Protein AF-A0A658NKF5-F1 (afdb_monomer_lite)

Structure (mmCIF, N/CA/C/O backbone):
data_AF-A0A658NKF5-F1
#
_entry.id   AF-A0A658NKF5-F1
#
loop_
_atom_site.group_PDB
_atom_site.id
_atom_site.type_symbol
_atom_site.label_atom_id
_atom_site.label_alt_id
_atom_site.label_comp_id
_atom_site.label_asym_id
_atom_site.label_entity_id
_atom_site.label_seq_id
_atom_site.pdbx_PDB_ins_code
_atom_site.Cartn_x
_atom_site.Cartn_y
_atom_site.Cartn_z
_atom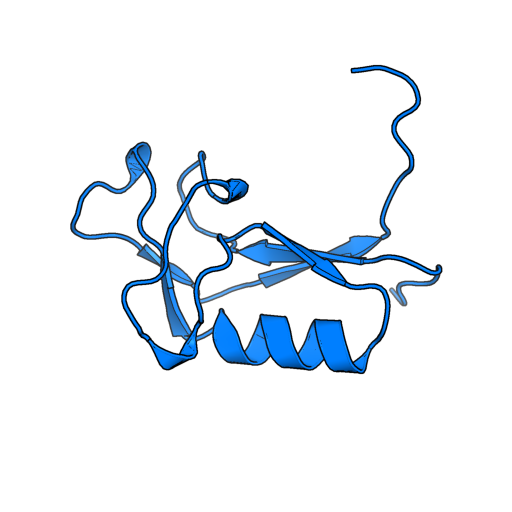_site.occupancy
_atom_site.B_iso_or_equiv
_atom_site.auth_seq_id
_atom_site.auth_comp_id
_atom_site.auth_asym_id
_atom_site.auth_atom_id
_atom_site.pdbx_PDB_model_num
ATOM 1 N N . LYS A 1 1 ? -2.929 -5.879 -19.723 1.00 66.00 1 LYS A N 1
ATOM 2 C CA . LYS A 1 1 ? -1.558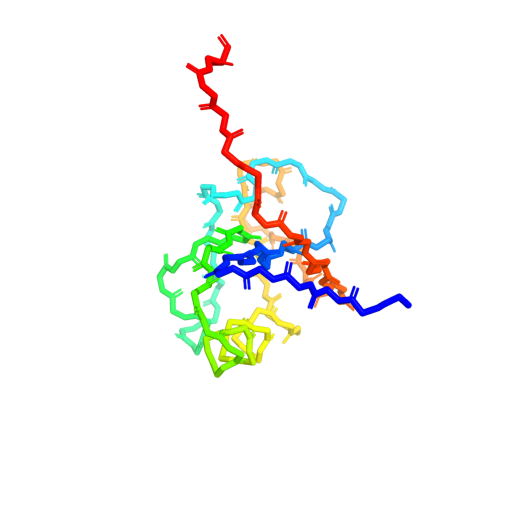 -5.368 -19.952 1.00 66.00 1 LYS A CA 1
ATOM 3 C C . LYS A 1 1 ? -0.650 -6.086 -18.971 1.00 66.00 1 LYS A C 1
ATOM 5 O O . LYS A 1 1 ? -1.027 -6.158 -17.808 1.00 66.00 1 LYS A O 1
ATOM 10 N N . GLU A 1 2 ? 0.461 -6.644 -19.435 1.00 79.81 2 GLU A N 1
ATOM 11 C CA . GLU A 1 2 ? 1.497 -7.201 -18.561 1.00 79.81 2 GLU A CA 1
ATOM 12 C C . GLU A 1 2 ? 2.456 -6.083 -18.143 1.00 79.81 2 GLU A C 1
ATOM 14 O O . GLU A 1 2 ? 2.724 -5.170 -18.928 1.00 79.81 2 GLU A O 1
ATOM 19 N N . LEU A 1 3 ? 2.892 -6.125 -16.886 1.00 81.44 3 LEU A N 1
ATOM 20 C CA . LEU A 1 3 ? 3.863 -5.198 -16.309 1.00 81.44 3 LEU A CA 1
ATOM 21 C C . LEU A 1 3 ? 5.223 -5.891 -16.318 1.00 81.44 3 LEU A C 1
ATOM 23 O O . LEU A 1 3 ? 5.332 -7.035 -15.877 1.00 81.44 3 LEU A O 1
ATOM 27 N N . GLY A 1 4 ? 6.236 -5.215 -16.843 1.00 76.69 4 GLY A N 1
ATOM 28 C CA . GLY A 1 4 ? 7.590 -5.740 -16.984 1.00 76.69 4 GLY A CA 1
ATOM 29 C C . GLY A 1 4 ? 8.594 -4.765 -16.387 1.00 76.69 4 GLY A C 1
ATOM 30 O O . GLY A 1 4 ? 8.326 -3.574 -16.296 1.00 76.69 4 GLY A O 1
ATOM 31 N N . GLY A 1 5 ? 9.760 -5.263 -15.993 1.00 81.25 5 GLY A N 1
ATOM 32 C CA . GLY A 1 5 ? 10.810 -4.442 -15.390 1.00 81.25 5 GLY A CA 1
ATOM 33 C C . GLY A 1 5 ? 11.250 -4.966 -14.024 1.00 81.25 5 GLY A C 1
ATOM 34 O O . GLY A 1 5 ? 10.664 -5.914 -13.512 1.00 81.25 5 GLY A O 1
ATOM 35 N N . PRO A 1 6 ? 12.318 -4.397 -13.445 1.00 88.56 6 PRO A N 1
ATOM 36 C CA . PRO A 1 6 ? 12.912 -4.899 -12.205 1.00 88.56 6 PRO A CA 1
ATOM 37 C C . PRO A 1 6 ? 12.238 -4.354 -10.935 1.00 88.56 6 PRO A C 1
ATOM 39 O O . PRO A 1 6 ? 12.620 -4.730 -9.829 1.00 88.56 6 PRO A O 1
ATOM 42 N N . LEU A 1 7 ? 11.291 -3.424 -11.075 1.00 93.56 7 LEU A N 1
ATOM 43 C CA . LEU A 1 7 ? 10.704 -2.675 -9.973 1.00 93.56 7 LEU A CA 1
ATOM 44 C C . LEU A 1 7 ? 9.227 -2.407 -10.246 1.00 93.56 7 LEU A C 1
ATOM 46 O O . LEU A 1 7 ? 8.857 -1.963 -11.330 1.00 93.56 7 LEU A O 1
ATOM 50 N N . TRP A 1 8 ? 8.404 -2.596 -9.222 1.00 95.81 8 TRP A N 1
ATOM 51 C CA . TRP A 1 8 ? 6.986 -2.271 -9.215 1.00 95.81 8 TRP A CA 1
ATOM 52 C C . TRP A 1 8 ? 6.630 -1.430 -8.000 1.00 95.81 8 TRP A C 1
ATOM 54 O O . TRP A 1 8 ? 7.274 -1.495 -6.950 1.00 95.81 8 TRP A O 1
ATOM 64 N N . VAL A 1 9 ? 5.547 -0.671 -8.120 1.00 97.00 9 VAL A N 1
ATOM 65 C CA . VAL A 1 9 ? 4.975 0.096 -7.017 1.00 97.00 9 VAL A CA 1
ATOM 66 C C . VAL A 1 9 ? 3.573 -0.418 -6.713 1.00 97.00 9 VAL A C 1
ATOM 68 O O . VAL A 1 9 ? 2.672 -0.303 -7.541 1.00 97.00 9 VAL A O 1
ATOM 71 N N . VAL A 1 10 ? 3.370 -0.944 -5.505 1.00 97.62 10 VAL A N 1
ATOM 72 C CA . VAL A 1 10 ? 2.060 -1.366 -4.988 1.00 97.62 10 VAL A CA 1
ATOM 73 C C . VAL A 1 10 ? 1.434 -0.194 -4.230 1.00 97.62 10 VAL A C 1
ATOM 75 O O . VAL A 1 10 ? 1.970 0.266 -3.219 1.00 97.62 10 VAL A O 1
ATOM 78 N N . LYS A 1 11 ? 0.308 0.323 -4.729 1.00 98.00 11 LYS A N 1
ATOM 79 C CA . LYS A 1 11 ? -0.341 1.555 -4.250 1.00 98.00 11 LYS A CA 1
ATOM 80 C C . LYS A 1 11 ? -1.762 1.281 -3.760 1.00 98.00 11 LYS A C 1
ATOM 82 O O . LYS A 1 11 ? -2.619 0.860 -4.537 1.00 98.00 11 LYS A O 1
ATOM 87 N N . SER A 1 12 ? -2.050 1.611 -2.501 1.00 98.31 12 SER A N 1
ATOM 88 C CA . SER A 1 12 ? -3.414 1.653 -1.967 1.00 98.31 12 SER A CA 1
ATOM 89 C C . SER A 1 12 ? -4.259 2.659 -2.741 1.00 98.31 12 SER A C 1
ATOM 91 O O . SER A 1 12 ? -3.895 3.834 -2.867 1.00 98.31 12 SER A O 1
ATOM 93 N N . GLN A 1 13 ? -5.421 2.223 -3.216 1.00 98.12 13 GLN A N 1
ATOM 94 C CA . GLN A 1 13 ? -6.415 3.115 -3.798 1.00 98.12 13 GLN A CA 1
ATOM 95 C C . GLN A 1 13 ? -7.513 3.385 -2.778 1.00 98.12 13 GLN A C 1
ATOM 97 O O . GLN A 1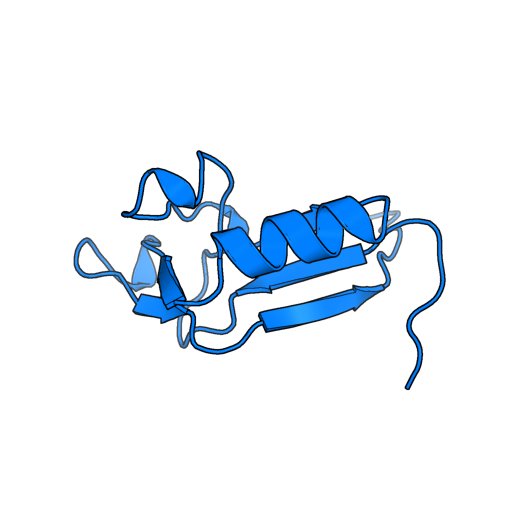 13 ? -8.395 2.564 -2.540 1.00 98.12 13 GLN A O 1
ATOM 102 N N . ILE A 1 14 ? -7.422 4.563 -2.167 1.00 97.38 14 ILE A N 1
ATOM 103 C CA . ILE A 1 14 ? -8.411 5.127 -1.251 1.00 97.38 14 ILE A CA 1
ATOM 104 C C . ILE A 1 14 ? -8.672 6.576 -1.662 1.00 97.38 14 ILE A C 1
ATOM 106 O O . ILE A 1 14 ? -7.809 7.216 -2.265 1.00 97.38 14 ILE A O 1
ATOM 110 N N . HIS A 1 15 ? -9.843 7.111 -1.317 1.00 95.38 15 HIS A N 1
ATOM 111 C CA . HIS A 1 15 ? -10.177 8.515 -1.564 1.00 95.38 15 HIS A CA 1
ATOM 112 C C . HIS A 1 15 ? -9.502 9.436 -0.527 1.00 95.38 15 HIS A C 1
ATOM 114 O O . HIS A 1 15 ? -10.165 10.034 0.316 1.00 95.38 15 HIS A O 1
ATOM 120 N N . ALA A 1 16 ? -8.165 9.450 -0.539 1.00 95.00 16 ALA A N 1
ATOM 121 C CA . ALA A 1 16 ? -7.291 10.303 0.263 1.00 95.00 16 ALA A CA 1
ATOM 122 C C . ALA A 1 16 ? -5.849 10.277 -0.286 1.00 95.00 16 ALA A C 1
ATOM 124 O O . ALA A 1 16 ? -5.376 9.276 -0.831 1.00 95.00 16 ALA A O 1
ATOM 125 N N . GLY A 1 17 ? -5.124 11.375 -0.104 1.00 95.12 17 GLY A N 1
ATOM 126 C CA . GLY A 1 17 ? -3.678 11.495 -0.285 1.00 95.12 17 GLY A CA 1
ATOM 127 C C . GLY A 1 17 ? -2.883 11.122 0.976 1.00 95.12 17 GLY A C 1
ATOM 128 O O . GLY A 1 17 ? -3.405 10.565 1.937 1.00 95.12 17 GLY A O 1
ATOM 129 N N . GLY A 1 18 ? -1.566 11.363 0.959 1.00 96.56 18 GLY A N 1
ATOM 130 C CA . GLY A 1 18 ? -0.673 11.036 2.087 1.00 96.56 18 GLY A CA 1
ATOM 131 C C . GLY A 1 18 ? -0.397 9.537 2.295 1.00 96.56 18 GLY A C 1
ATOM 132 O O . GLY A 1 18 ? 0.180 9.153 3.308 1.00 96.56 18 GLY A O 1
ATOM 133 N N . ARG A 1 19 ? -0.776 8.687 1.334 1.00 97.31 19 ARG A N 1
ATOM 134 C CA . ARG A 1 19 ? -0.733 7.215 1.427 1.00 97.31 19 ARG A CA 1
ATOM 135 C C . ARG A 1 19 ? 0.648 6.646 1.753 1.00 97.31 19 ARG A C 1
ATOM 137 O O . ARG A 1 19 ? 0.738 5.746 2.579 1.00 97.31 19 ARG A O 1
ATOM 144 N N . GLY A 1 20 ? 1.714 7.179 1.149 1.00 96.56 20 GLY A N 1
ATOM 145 C CA . GLY A 1 20 ? 3.081 6.684 1.367 1.00 96.56 20 GLY A CA 1
ATOM 146 C C . GLY A 1 20 ? 3.560 6.823 2.816 1.00 96.56 20 GLY A C 1
ATOM 147 O O . GLY A 1 20 ? 4.244 5.940 3.314 1.00 96.56 20 GLY A O 1
ATOM 148 N N . LYS A 1 21 ? 3.126 7.881 3.514 1.00 97.19 21 LYS A N 1
ATOM 149 C CA . LYS A 1 21 ? 3.414 8.119 4.941 1.00 97.19 21 LYS A CA 1
ATOM 150 C C . LYS A 1 21 ? 2.319 7.582 5.874 1.00 97.19 21 LYS A C 1
ATOM 152 O O . LYS A 1 21 ? 2.385 7.800 7.081 1.00 97.19 21 LYS A O 1
ATOM 157 N N . GLY A 1 22 ? 1.284 6.950 5.320 1.00 97.56 22 GLY A N 1
ATOM 158 C CA . GLY A 1 22 ? 0.203 6.367 6.104 1.00 97.56 22 GLY A CA 1
ATOM 159 C C . GLY A 1 22 ? 0.660 5.140 6.891 1.00 97.56 22 GLY A C 1
ATOM 160 O O . GLY A 1 22 ? 1.717 4.579 6.618 1.00 97.56 22 GLY A O 1
ATOM 161 N N . LYS A 1 23 ? -0.156 4.715 7.854 1.00 98.00 23 LYS A N 1
ATOM 162 C CA . LYS A 1 23 ? 0.054 3.507 8.660 1.00 98.00 23 LYS A CA 1
ATOM 163 C C . LYS A 1 23 ? -1.201 2.651 8.631 1.00 98.00 23 LYS A C 1
ATOM 165 O O . LYS A 1 23 ? -2.306 3.187 8.685 1.00 98.00 23 LYS A O 1
ATOM 170 N N . PHE A 1 24 ? -1.040 1.342 8.533 1.00 98.44 24 PHE A N 1
ATOM 171 C CA . PHE A 1 24 ? -2.167 0.424 8.653 1.00 98.44 24 PHE A CA 1
ATOM 172 C C . PHE A 1 24 ? -2.529 0.210 10.126 1.00 98.44 24 PHE A C 1
ATOM 174 O O . PHE A 1 24 ? -1.668 0.333 10.997 1.00 98.44 24 PHE A O 1
ATOM 181 N N . LYS A 1 25 ? -3.806 -0.065 10.412 1.00 98.06 25 LYS A N 1
ATOM 182 C CA . LYS A 1 25 ? -4.255 -0.389 11.778 1.00 98.06 25 LYS A CA 1
ATOM 183 C C . LYS A 1 25 ? -3.919 -1.826 12.157 1.00 98.06 25 LYS A C 1
ATOM 185 O O . LYS A 1 25 ? -3.634 -2.119 13.312 1.00 98.06 25 LYS A O 1
ATOM 190 N N . GLU A 1 26 ? -4.006 -2.718 11.187 1.00 98.19 26 GLU A N 1
ATOM 191 C CA . GLU A 1 26 ? -3.858 -4.148 11.358 1.00 98.19 26 GLU A CA 1
ATOM 192 C C . GLU A 1 26 ? -2.373 -4.512 11.391 1.00 98.19 26 GLU A C 1
ATOM 194 O O . GLU A 1 26 ? -1.634 -4.238 10.446 1.00 98.19 26 GLU A O 1
ATOM 199 N N . ALA A 1 27 ? -1.934 -5.183 12.459 1.00 96.25 27 ALA A N 1
ATOM 200 C CA . ALA A 1 27 ? -0.537 -5.596 12.614 1.00 96.25 27 ALA A CA 1
ATOM 201 C C . ALA A 1 27 ? -0.063 -6.525 11.480 1.00 96.25 27 ALA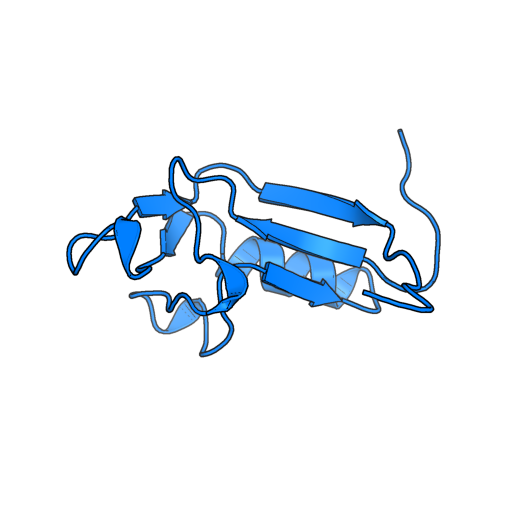 A C 1
ATOM 203 O O . ALA A 1 27 ? 1.105 -6.497 11.097 1.00 96.25 27 ALA A O 1
ATOM 204 N N . SER A 1 28 ? -0.979 -7.302 10.892 1.00 94.62 28 SER A N 1
ATOM 205 C CA . SER A 1 28 ? -0.706 -8.167 9.739 1.00 94.62 28 SER A CA 1
ATOM 206 C C . SER A 1 28 ? -0.249 -7.396 8.499 1.00 94.62 28 SER A C 1
ATOM 208 O O . SER A 1 28 ? 0.414 -7.974 7.642 1.00 94.62 28 SER A O 1
ATOM 210 N N . ALA A 1 29 ? -0.571 -6.103 8.397 1.00 95.56 29 ALA A N 1
ATOM 211 C CA . ALA A 1 29 ? -0.144 -5.263 7.287 1.00 95.56 29 ALA A CA 1
ATOM 212 C C . ALA A 1 29 ? 1.317 -4.784 7.419 1.00 95.56 29 ALA A C 1
ATOM 214 O O . ALA A 1 29 ? 1.885 -4.286 6.440 1.00 95.56 29 ALA A O 1
ATOM 215 N N . GLY A 1 30 ? 1.931 -4.950 8.597 1.00 94.25 30 GLY A N 1
ATOM 216 C CA . GLY A 1 30 ? 3.280 -4.485 8.920 1.00 94.25 30 GLY A CA 1
ATOM 217 C C . GLY A 1 30 ? 3.412 -2.958 9.001 1.00 94.25 30 GLY A C 1
ATOM 218 O O . GLY A 1 30 ? 2.434 -2.217 8.912 1.00 94.25 30 GLY A O 1
ATOM 219 N N . ASP A 1 31 ? 4.651 -2.475 9.122 1.00 94.75 31 ASP A N 1
ATOM 220 C CA . ASP A 1 31 ? 4.940 -1.056 9.408 1.00 94.75 31 ASP A CA 1
ATOM 221 C C . ASP A 1 31 ? 5.023 -0.150 8.168 1.00 94.75 31 ASP A C 1
ATOM 223 O O . ASP A 1 31 ? 5.142 1.073 8.277 1.00 94.75 31 ASP A O 1
ATOM 227 N N . LYS A 1 32 ? 4.984 -0.730 6.962 1.00 96.69 32 LYS A N 1
ATOM 228 C CA . LYS A 1 32 ? 5.104 0.017 5.700 1.00 96.69 32 LYS A CA 1
ATOM 229 C C . LYS A 1 32 ? 3.795 0.740 5.356 1.00 96.69 32 LYS A C 1
ATOM 231 O O . LYS A 1 32 ? 2.705 0.194 5.530 1.00 96.69 32 LYS A O 1
ATOM 236 N N . GLY A 1 33 ? 3.897 1.930 4.765 1.00 97.06 33 GLY A N 1
ATOM 237 C CA . GLY A 1 33 ? 2.735 2.712 4.337 1.00 97.06 33 GLY A CA 1
ATOM 238 C C . GLY A 1 33 ? 1.994 2.154 3.118 1.00 97.06 33 GLY A C 1
ATOM 239 O O . GLY A 1 33 ? 2.281 1.064 2.619 1.00 97.06 33 GLY A O 1
ATOM 240 N N . GLY A 1 34 ? 1.024 2.926 2.622 1.00 97.81 34 GLY A N 1
ATOM 241 C CA . GLY A 1 34 ? 0.136 2.559 1.512 1.00 97.81 34 GLY A CA 1
ATOM 242 C C . GLY A 1 34 ? 0.750 2.669 0.111 1.00 97.81 34 GLY A C 1
ATOM 243 O O . GLY A 1 34 ? 0.029 2.554 -0.876 1.00 97.81 34 GLY A O 1
ATOM 244 N N . VAL A 1 35 ? 2.048 2.954 0.004 1.00 98.06 35 VAL A N 1
ATOM 245 C CA . VAL A 1 35 ? 2.814 2.948 -1.250 1.00 98.06 35 VAL A CA 1
ATOM 246 C C . VAL A 1 35 ? 4.103 2.186 -0.978 1.00 98.06 35 VAL A C 1
ATOM 248 O O . VAL A 1 35 ? 4.866 2.587 -0.100 1.00 98.06 35 VAL A O 1
ATOM 251 N N . ARG A 1 36 ? 4.325 1.076 -1.686 1.00 97.44 36 ARG A N 1
ATOM 252 C CA . ARG A 1 36 ? 5.447 0.162 -1.435 1.00 97.44 36 ARG A CA 1
ATOM 253 C C . ARG A 1 36 ? 6.155 -0.193 -2.735 1.00 97.44 36 ARG A C 1
ATOM 255 O O . ARG A 1 36 ? 5.498 -0.515 -3.719 1.00 97.44 36 ARG A O 1
ATOM 262 N N . LEU A 1 37 ? 7.480 -0.134 -2.712 1.00 96.50 37 LEU A N 1
ATOM 263 C CA . LEU A 1 37 ? 8.356 -0.565 -3.799 1.00 96.50 37 LEU A CA 1
ATOM 264 C C . LEU A 1 37 ? 8.622 -2.063 -3.652 1.00 96.50 37 LEU A C 1
ATOM 266 O O . LEU A 1 37 ? 8.961 -2.492 -2.549 1.00 96.50 37 LEU A O 1
ATOM 270 N N . ALA A 1 38 ? 8.455 -2.819 -4.733 1.00 96.44 38 ALA A N 1
ATOM 271 C CA . ALA A 1 38 ? 8.689 -4.257 -4.805 1.00 96.44 38 ALA A CA 1
ATOM 272 C C . ALA A 1 38 ? 9.628 -4.576 -5.972 1.00 96.44 38 ALA A C 1
ATOM 274 O O . ALA A 1 38 ? 9.380 -4.120 -7.085 1.00 96.44 38 ALA A O 1
ATOM 275 N N . THR A 1 39 ? 10.670 -5.370 -5.744 1.00 95.62 39 THR A N 1
ATOM 276 C CA . THR A 1 39 ? 11.646 -5.771 -6.780 1.00 95.62 39 THR A CA 1
ATOM 277 C C . THR A 1 39 ? 11.465 -7.215 -7.245 1.00 95.62 39 THR A C 1
ATOM 279 O O . THR A 1 39 ? 12.217 -7.720 -8.075 1.00 95.62 39 THR A O 1
ATOM 282 N N . SER A 1 40 ? 10.444 -7.899 -6.730 1.00 95.00 40 SER A N 1
ATOM 283 C CA . SER A 1 40 ? 10.069 -9.244 -7.154 1.00 95.00 40 SER A CA 1
ATOM 284 C C . SER A 1 40 ? 8.556 -9.441 -7.121 1.00 95.00 40 SER A C 1
ATOM 286 O O . SER A 1 40 ? 7.827 -8.761 -6.393 1.00 95.00 40 SER A O 1
ATOM 288 N N . ILE A 1 41 ? 8.075 -10.424 -7.881 1.00 94.19 41 ILE A N 1
ATOM 289 C CA . ILE A 1 41 ? 6.657 -10.806 -7.894 1.00 94.19 41 ILE A CA 1
ATOM 290 C C . ILE A 1 41 ? 6.187 -11.285 -6.514 1.00 94.19 41 ILE A C 1
ATOM 292 O O . ILE A 1 41 ? 5.045 -11.027 -6.130 1.00 94.19 41 ILE A O 1
ATOM 296 N N . ASP A 1 42 ? 7.048 -11.946 -5.742 1.00 96.69 42 ASP A N 1
ATOM 297 C CA . ASP A 1 42 ? 6.689 -12.418 -4.403 1.00 96.69 42 ASP A CA 1
ATOM 298 C C . ASP A 1 42 ? 6.551 -11.264 -3.406 1.00 96.69 42 ASP A C 1
ATOM 300 O O . ASP A 1 42 ? 5.632 -11.271 -2.582 1.00 96.69 42 ASP A O 1
ATOM 304 N N . GLU A 1 43 ? 7.368 -10.214 -3.530 1.00 97.00 43 GLU A N 1
ATOM 305 C CA . GLU A 1 43 ? 7.161 -8.974 -2.779 1.00 97.00 43 GLU A CA 1
ATOM 306 C C . GLU A 1 43 ? 5.856 -8.279 -3.175 1.00 97.00 43 GLU A C 1
ATOM 308 O O . GLU A 1 43 ? 5.106 -7.852 -2.297 1.00 97.00 43 GLU A O 1
ATOM 313 N N . VAL A 1 44 ? 5.533 -8.221 -4.474 1.00 96.88 44 VAL A N 1
ATOM 314 C CA . VAL A 1 44 ? 4.252 -7.672 -4.950 1.00 96.88 44 VAL A CA 1
ATOM 315 C C . VAL A 1 44 ? 3.078 -8.414 -4.309 1.00 96.88 44 VAL A C 1
ATOM 317 O O . VAL A 1 44 ? 2.184 -7.775 -3.751 1.00 96.88 44 VAL A O 1
ATOM 320 N N . LYS A 1 45 ? 3.089 -9.754 -4.333 1.00 97.38 45 LYS A N 1
ATOM 321 C CA . LYS A 1 45 ? 2.051 -10.589 -3.705 1.00 97.38 45 LYS A CA 1
ATOM 322 C C . LYS A 1 45 ? 1.976 -10.362 -2.199 1.00 97.38 45 LYS A C 1
ATOM 324 O O . LYS A 1 45 ? 0.883 -10.194 -1.663 1.00 97.38 45 LYS A O 1
ATOM 329 N N . THR A 1 46 ? 3.127 -10.319 -1.531 1.00 98.06 46 THR A N 1
ATOM 330 C CA . THR A 1 46 ? 3.216 -10.100 -0.083 1.00 98.06 46 THR A CA 1
ATOM 331 C C 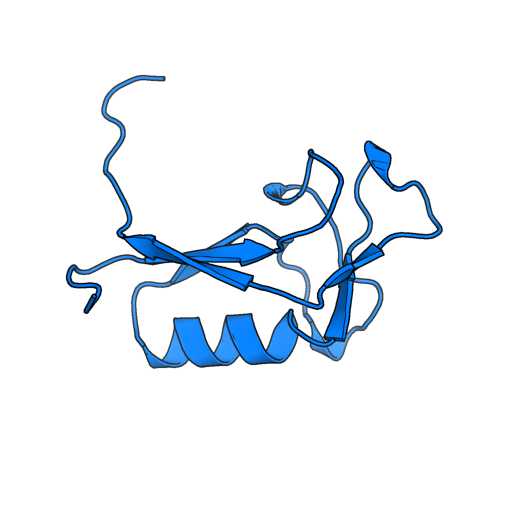. THR A 1 46 ? 2.613 -8.753 0.297 1.00 98.06 46 THR A C 1
ATOM 333 O O . THR A 1 46 ? 1.734 -8.684 1.153 1.00 98.06 46 THR A O 1
ATOM 336 N N . PHE A 1 47 ? 3.016 -7.672 -0.374 1.00 98.25 47 PHE A N 1
ATOM 337 C CA . PHE A 1 47 ? 2.479 -6.341 -0.101 1.00 98.25 47 PHE A CA 1
ATOM 338 C C . PHE A 1 47 ? 0.997 -6.247 -0.442 1.00 98.25 47 PHE A C 1
ATOM 340 O O . PHE A 1 47 ? 0.240 -5.673 0.336 1.00 98.25 47 PHE A O 1
ATOM 347 N N . ALA A 1 48 ? 0.558 -6.849 -1.547 1.00 98.19 48 ALA A N 1
ATOM 348 C CA . ALA A 1 48 ? -0.852 -6.864 -1.902 1.00 98.19 48 ALA A CA 1
ATOM 349 C C . ALA A 1 48 ? -1.708 -7.577 -0.844 1.00 98.19 48 ALA A C 1
ATOM 351 O O . ALA A 1 48 ? -2.726 -7.027 -0.427 1.00 98.19 48 ALA A O 1
ATOM 352 N N . GLY A 1 49 ? -1.266 -8.742 -0.359 1.00 98.12 49 GLY A N 1
ATOM 353 C CA . GLY A 1 49 ? -1.954 -9.492 0.696 1.00 98.12 49 GLY A CA 1
ATOM 354 C C . GLY A 1 49 ? -1.967 -8.776 2.049 1.00 98.12 49 GLY A C 1
ATOM 355 O O . GLY A 1 49 ? -2.944 -8.865 2.781 1.00 98.12 49 GLY A O 1
ATOM 356 N N . GLN A 1 50 ? -0.916 -8.018 2.363 1.00 98.31 50 GLN A N 1
ATOM 357 C CA . GLN A 1 50 ? -0.849 -7.198 3.576 1.00 98.31 50 GLN A CA 1
ATOM 358 C C . GLN A 1 50 ? -1.765 -5.968 3.520 1.00 98.31 50 GLN A C 1
ATOM 360 O O . GLN A 1 50 ? -2.263 -5.524 4.550 1.00 98.31 50 GLN A O 1
ATOM 365 N N . MET A 1 51 ? -1.945 -5.378 2.336 1.00 98.44 51 MET A N 1
ATOM 366 C CA . MET A 1 51 ? -2.648 -4.104 2.176 1.00 98.44 51 MET A CA 1
ATOM 367 C C . MET A 1 51 ? -4.137 -4.277 1.872 1.00 98.44 51 MET A C 1
ATOM 369 O O . MET A 1 51 ? -4.941 -3.471 2.333 1.00 98.44 51 MET A O 1
ATOM 373 N N . LEU A 1 52 ? -4.515 -5.266 1.058 1.00 98.25 52 LEU A N 1
ATOM 374 C CA . LEU A 1 52 ? -5.900 -5.451 0.626 1.00 98.25 52 LEU A CA 1
ATOM 375 C C . LEU A 1 52 ? -6.773 -5.909 1.802 1.00 98.25 52 LEU A C 1
ATOM 377 O O . LEU A 1 52 ? -6.457 -6.875 2.485 1.00 98.25 52 LEU A O 1
ATOM 381 N N . GLY A 1 53 ? -7.879 -5.206 2.037 1.00 98.12 53 GLY A N 1
ATOM 382 C CA . GLY A 1 53 ? -8.771 -5.435 3.176 1.00 98.12 53 GLY A CA 1
ATOM 383 C C . GLY A 1 53 ? -8.326 -4.761 4.478 1.00 98.12 53 GLY A C 1
ATOM 384 O O . GLY A 1 53 ? -9.151 -4.602 5.370 1.00 98.12 53 GLY A O 1
ATOM 385 N N . ALA A 1 54 ? -7.077 -4.298 4.575 1.00 98.50 54 ALA A N 1
ATOM 386 C CA . ALA A 1 54 ? -6.583 -3.563 5.735 1.00 98.50 54 ALA A CA 1
ATOM 387 C C . ALA A 1 54 ? -7.016 -2.084 5.713 1.00 98.50 54 ALA A C 1
ATOM 389 O O . ALA A 1 54 ? -7.361 -1.512 4.671 1.00 98.50 54 ALA A O 1
ATOM 390 N N . THR A 1 55 ? -6.973 -1.437 6.874 1.00 98.56 55 THR A N 1
ATOM 391 C CA . THR A 1 55 ? -7.381 -0.049 7.087 1.00 98.56 55 THR A CA 1
ATOM 392 C C . THR A 1 55 ? -6.170 0.871 7.108 1.00 98.56 55 THR A C 1
ATOM 394 O O . THR A 1 55 ? -5.407 0.901 8.073 1.00 98.56 55 THR A O 1
ATOM 397 N N . LEU A 1 56 ? -6.019 1.690 6.067 1.00 98.62 56 LEU A N 1
ATOM 398 C CA . LEU A 1 56 ? -4.942 2.670 5.968 1.00 98.62 56 LEU A CA 1
ATOM 399 C C . LEU A 1 56 ? -5.345 3.995 6.626 1.00 98.62 56 LEU A C 1
ATOM 401 O O . LEU A 1 56 ? -6.308 4.648 6.217 1.00 98.62 56 LEU A O 1
ATOM 405 N N . VAL A 1 57 ? -4.565 4.418 7.615 1.00 98.38 57 VAL A N 1
ATOM 406 C CA . VAL A 1 57 ? -4.643 5.731 8.255 1.00 98.38 57 VAL A CA 1
ATOM 407 C C . VAL A 1 57 ? -3.624 6.665 7.613 1.00 98.38 57 VAL A C 1
ATOM 409 O O . VAL A 1 57 ? -2.436 6.371 7.537 1.00 98.38 57 VAL A O 1
ATOM 412 N N . THR A 1 58 ? -4.090 7.823 7.171 1.00 97.94 58 THR A N 1
ATOM 413 C CA . THR A 1 58 ? -3.282 8.937 6.669 1.00 97.94 58 THR A CA 1
ATOM 414 C C . THR A 1 58 ? -3.649 10.206 7.438 1.00 97.94 58 THR A C 1
ATOM 416 O O . THR A 1 58 ? -4.672 10.247 8.127 1.00 97.94 58 THR A O 1
ATOM 419 N N . LEU A 1 59 ? -2.870 11.277 7.260 1.00 96.88 59 LEU A N 1
ATOM 420 C CA . LEU A 1 59 ? -3.226 12.597 7.797 1.00 96.88 59 LEU A CA 1
ATOM 421 C C . LEU A 1 59 ? -4.618 13.061 7.331 1.00 96.88 59 LEU A C 1
ATOM 423 O O . LEU A 1 59 ? -5.340 13.689 8.093 1.00 96.88 59 LEU A O 1
ATOM 427 N N . GLN A 1 60 ? -5.012 12.719 6.101 1.00 96.38 60 GLN A N 1
ATOM 428 C CA . GLN A 1 60 ? -6.258 13.195 5.492 1.00 96.38 60 GLN A CA 1
ATOM 429 C C . GLN A 1 60 ? -7.476 12.323 5.822 1.00 96.38 60 GLN A C 1
ATOM 431 O O . GLN A 1 60 ? -8.600 12.809 5.784 1.00 96.38 60 GLN A O 1
ATOM 436 N N . THR A 1 61 ? -7.281 11.047 6.167 1.00 96.88 61 THR A N 1
ATOM 437 C CA . THR A 1 61 ? -8.380 10.169 6.617 1.00 96.88 61 THR A CA 1
ATOM 438 C C . THR A 1 61 ? -8.689 10.320 8.107 1.00 96.88 61 THR A C 1
ATOM 440 O O . THR A 1 61 ? -9.700 9.797 8.573 1.00 96.88 61 THR A O 1
ATOM 443 N N . GLY A 1 62 ? -7.786 10.945 8.872 1.00 96.50 62 GLY A N 1
ATOM 444 C CA . GLY A 1 62 ? -7.829 10.957 10.332 1.00 96.50 62 GLY A CA 1
ATOM 445 C C . GLY A 1 62 ? -7.725 9.553 10.941 1.00 96.50 62 GLY A C 1
ATOM 446 O O . GLY A 1 62 ? -7.494 8.562 10.241 1.00 96.50 62 GLY A O 1
ATOM 447 N N . ALA A 1 63 ? -7.936 9.461 12.256 1.00 97.00 63 ALA A N 1
ATOM 448 C CA . ALA A 1 63 ? -7.813 8.217 13.025 1.00 97.00 63 ALA A CA 1
ATOM 449 C C . ALA A 1 63 ? -8.780 7.104 12.579 1.00 97.00 63 ALA A C 1
ATOM 451 O O . ALA A 1 63 ? -8.524 5.921 12.814 1.00 97.00 63 ALA A O 1
ATOM 452 N N . ALA A 1 64 ? -9.885 7.455 11.916 1.00 97.12 64 ALA A N 1
ATOM 453 C CA . ALA A 1 64 ? -10.810 6.481 11.348 1.00 97.12 64 ALA A CA 1
ATOM 454 C C . ALA A 1 64 ? -10.140 5.633 10.252 1.00 97.12 64 ALA A C 1
ATOM 456 O O . ALA A 1 64 ? -10.329 4.416 10.226 1.00 97.12 64 ALA A O 1
ATOM 457 N N . GLY A 1 65 ? -9.291 6.244 9.419 1.00 98.00 65 GLY A N 1
ATOM 458 C CA . GLY A 1 65 ? -8.674 5.578 8.274 1.00 98.00 65 GLY A CA 1
ATOM 459 C C . GLY A 1 65 ? -9.666 5.273 7.150 1.00 98.00 65 GLY A C 1
ATOM 460 O O . GLY A 1 65 ? -10.838 5.659 7.187 1.00 98.00 65 GLY A O 1
ATOM 461 N N . LYS A 1 66 ? -9.187 4.572 6.122 1.00 98.38 66 LYS A N 1
ATOM 462 C CA . LYS A 1 66 ? -10.018 3.998 5.060 1.00 98.38 66 LYS A CA 1
ATOM 463 C C . LYS A 1 66 ? -9.557 2.587 4.727 1.00 98.38 66 LYS A C 1
ATOM 465 O O . LYS A 1 66 ? -8.364 2.351 4.547 1.00 98.38 66 LYS A O 1
ATOM 470 N N . GLN A 1 67 ? -10.517 1.676 4.606 1.00 98.44 67 GLN A N 1
ATOM 471 C CA . GLN A 1 67 ? -10.256 0.318 4.152 1.00 98.44 67 GLN A CA 1
ATOM 472 C C . GLN A 1 67 ? -9.805 0.322 2.691 1.00 98.44 67 GLN A C 1
ATOM 474 O O . GLN A 1 67 ? -10.401 0.982 1.833 1.00 98.44 67 GLN A O 1
ATOM 479 N N . VAL A 1 68 ? -8.739 -0.417 2.413 1.00 98.44 68 VAL A N 1
ATOM 480 C CA . VAL A 1 68 ? -8.178 -0.560 1.075 1.00 98.44 68 VAL A CA 1
ATOM 481 C C . VAL A 1 68 ? -8.894 -1.706 0.371 1.00 98.44 68 VAL A C 1
ATOM 483 O O . VAL A 1 68 ? -8.617 -2.872 0.619 1.00 98.44 68 VAL A O 1
ATOM 486 N N . ASN A 1 69 ? -9.803 -1.375 -0.542 1.00 98.19 69 ASN A N 1
ATOM 487 C CA . ASN A 1 69 ? -10.546 -2.367 -1.335 1.00 98.19 69 ASN A CA 1
ATOM 488 C C . ASN A 1 69 ? -9.990 -2.541 -2.753 1.00 98.19 69 ASN A C 1
ATOM 490 O O . ASN A 1 69 ? -10.486 -3.349 -3.534 1.00 98.19 69 ASN A O 1
ATOM 494 N N . ARG A 1 70 ? -8.982 -1.742 -3.116 1.00 98.25 70 ARG A N 1
ATOM 495 C CA . ARG A 1 70 ? -8.348 -1.767 -4.431 1.00 98.25 70 ARG A CA 1
ATOM 496 C C . ARG A 1 70 ? -6.880 -1.379 -4.312 1.00 98.25 70 ARG A C 1
ATOM 498 O O . ARG A 1 70 ? -6.522 -0.481 -3.547 1.00 98.25 70 ARG A O 1
ATOM 505 N N . LEU A 1 71 ? -6.053 -2.035 -5.115 1.00 98.00 71 LEU A N 1
ATOM 506 C CA . LEU A 1 71 ? -4.632 -1.754 -5.263 1.00 98.00 71 LEU A CA 1
ATOM 507 C C . LEU A 1 71 ? -4.326 -1.442 -6.723 1.00 98.00 71 LEU A C 1
ATOM 509 O O . LEU A 1 71 ? -4.908 -2.062 -7.611 1.00 98.00 71 LEU A O 1
ATOM 513 N N . TYR A 1 72 ? -3.414 -0.503 -6.958 1.00 96.94 72 TYR A N 1
ATOM 514 C CA . TYR A 1 72 ? -2.744 -0.355 -8.250 1.00 96.94 72 TYR A CA 1
ATOM 515 C C . TYR A 1 72 ? -1.340 -0.928 -8.149 1.00 96.94 72 TYR A C 1
ATOM 517 O O . TYR A 1 72 ? -0.654 -0.719 -7.148 1.00 96.94 72 TYR A O 1
ATOM 525 N N . ILE A 1 73 ? -0.943 -1.647 -9.190 1.00 96.19 73 ILE A N 1
ATOM 526 C CA . ILE A 1 73 ? 0.420 -2.114 -9.399 1.00 96.19 73 ILE A CA 1
ATOM 527 C C . ILE A 1 73 ? 0.886 -1.409 -10.665 1.00 96.19 73 ILE A C 1
ATOM 529 O O . ILE A 1 73 ? 0.192 -1.446 -11.680 1.00 96.19 73 ILE A O 1
ATOM 533 N N . GLU A 1 74 ? 2.006 -0.709 -10.572 1.00 93.38 74 GLU A N 1
ATOM 534 C CA . GLU A 1 74 ? 2.560 0.092 -11.663 1.00 93.38 74 GLU A CA 1
ATOM 535 C C . GLU A 1 74 ? 4.048 -0.218 -11.818 1.00 93.38 74 GLU A C 1
ATOM 537 O O . GLU A 1 74 ? 4.707 -0.547 -10.829 1.00 93.38 74 GLU A O 1
ATOM 542 N N . ASP A 1 75 ? 4.566 -0.101 -13.041 1.00 90.50 75 ASP A N 1
ATOM 543 C CA . ASP A 1 75 ? 6.001 -0.203 -13.303 1.00 90.50 75 ASP A CA 1
ATOM 544 C C . ASP A 1 75 ? 6.738 0.926 -12.566 1.00 90.50 75 ASP A C 1
ATOM 546 O O . ASP A 1 75 ? 6.290 2.079 -12.535 1.00 90.50 75 ASP A O 1
ATOM 550 N N . GLY A 1 76 ? 7.863 0.589 -11.940 1.00 81.75 76 GLY A N 1
ATOM 551 C CA . GLY A 1 76 ? 8.774 1.576 -11.384 1.00 81.75 76 GLY A CA 1
ATOM 552 C C . GLY A 1 76 ? 9.364 2.423 -12.508 1.00 81.75 76 GLY A C 1
ATOM 553 O O . GLY A 1 76 ? 9.848 1.888 -13.501 1.00 81.75 76 GLY A O 1
ATOM 554 N N . SER A 1 77 ? 9.329 3.743 -12.347 1.00 78.31 77 SER A N 1
ATOM 555 C CA . SER A 1 77 ? 10.046 4.666 -13.223 1.00 78.31 77 SER A CA 1
ATOM 556 C C . SER A 1 77 ? 11.163 5.304 -12.426 1.00 78.31 77 SER A C 1
ATOM 558 O O . SER A 1 77 ? 10.920 5.824 -11.334 1.00 78.31 77 SER A O 1
ATOM 560 N N . ASP A 1 78 ? 12.361 5.318 -12.997 1.00 74.75 78 ASP A N 1
ATOM 561 C CA . ASP A 1 78 ? 13.426 6.164 -12.484 1.00 74.75 78 ASP A CA 1
ATOM 562 C C . ASP A 1 78 ? 13.016 7.628 -12.663 1.00 74.75 78 ASP A C 1
ATOM 564 O O . ASP A 1 78 ? 12.543 8.037 -13.728 1.00 74.75 78 ASP A O 1
ATOM 568 N N . ILE A 1 79 ? 13.165 8.418 -11.603 1.00 71.31 79 ILE A N 1
ATOM 569 C CA . ILE A 1 79 ? 12.965 9.866 -11.634 1.00 71.31 79 ILE A CA 1
ATOM 570 C C . ILE A 1 79 ? 14.337 10.493 -11.402 1.00 71.31 79 ILE A C 1
ATOM 572 O O . ILE A 1 79 ? 14.864 10.464 -10.295 1.00 71.31 79 ILE A O 1
ATOM 576 N N . ALA A 1 80 ? 14.935 11.038 -12.463 1.00 66.50 80 ALA A N 1
ATOM 577 C CA . ALA A 1 80 ? 16.262 11.658 -12.402 1.00 66.50 80 ALA A CA 1
ATOM 578 C C . ALA A 1 80 ? 16.256 13.052 -11.738 1.00 66.50 80 ALA A C 1
ATOM 580 O O . ALA A 1 80 ? 17.310 13.558 -11.352 1.00 66.50 80 ALA A O 1
ATOM 581 N N . LYS A 1 81 ? 15.085 13.690 -11.621 1.00 54.12 81 LYS A N 1
ATOM 582 C CA . LYS A 1 81 ? 14.883 14.974 -10.938 1.00 54.12 81 LYS A CA 1
ATOM 583 C C . LYS A 1 81 ? 13.405 15.136 -10.571 1.00 54.12 81 LYS A C 1
ATOM 585 O O . LYS A 1 81 ? 12.560 14.920 -11.438 1.00 54.12 81 LYS A O 1
ATOM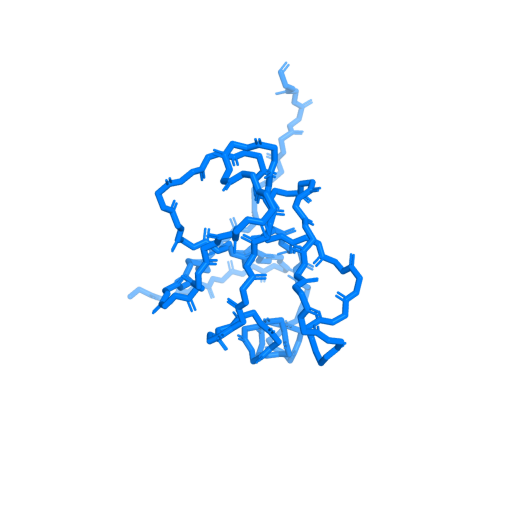 590 N N . GLU A 1 82 ? 13.131 15.482 -9.313 1.00 47.38 82 GLU A N 1
ATOM 591 C CA . GLU A 1 82 ? 11.816 15.962 -8.843 1.00 47.38 82 GLU A CA 1
ATOM 592 C C . GLU A 1 82 ? 11.573 17.424 -9.235 1.00 47.38 82 GLU A C 1
ATOM 594 O O . GLU A 1 82 ? 12.557 18.205 -9.268 1.00 47.38 82 GLU A O 1
#

Secondary structure (DSSP, 8-state):
----SS-EEEEE--S-S-GGG-EESSGGG-S--SEEEESSHHHHHHHHHHHTTSEEE-TTTTTT-EE---EEEEE----S--

Sequence (82 aa):
KELGGPLWVVKSQIHAGGRGKGKFKEASAGDKGGVRLATSIDEVKTFAGQMLGATLVTLQTGAAGKQVNRLYIEDGSDIAKE

pLDDT: mean 93.15, std 9.97, range [47.38, 98.62]

Foldseek 3Di:
DDADDQKKKKAFDDPDPQQQVKAWPDCLLPGGGRIDMDRDPVSNVSNCVSQAQIFIDGPGCPPRGHHRPDIDMHHDDDDPDD

Radius of gyration: 12.7 Å; chains: 1; bounding box: 27×28×33 Å